Protein AF-A0A6S7GYM8-F1 (afdb_monomer)

Secondary structure (DSSP, 8-state):
--HHHHTTS-TTT--TT-GGGPPPGGG----HHHHHHHHHHHHHH-TT-HHHHHHHHHHHHHHHHHHHHHHHHSTT---GGGGGGGSHHHHHTTSSS-THHHHHH-GGGGGTS-HHHHHHHHHHGGG-TT--TTS-HHHHHHHHHHHH-TT-------

Solvent-accessible surface area (backbone atoms only — not comparable to full-atom values): 9466 Å² total; per-residue (Å²): 75,53,68,72,53,61,76,72,46,60,78,88,76,57,65,80,81,49,67,93,45,48,53,55,61,94,69,55,86,69,54,71,73,50,47,57,55,49,48,55,50,30,74,74,63,40,81,82,33,66,70,56,55,49,50,34,49,51,55,49,52,52,52,48,51,50,49,52,59,48,46,71,74,45,66,86,59,82,39,88,62,68,60,50,37,73,35,27,48,27,36,36,67,38,42,63,81,52,53,66,66,55,41,72,77,41,62,71,50,66,81,78,44,63,67,67,61,55,40,53,53,49,62,45,39,62,72,36,89,89,53,54,42,85,44,53,61,68,58,38,52,52,50,58,52,45,72,70,37,80,86,69,64,84,83,72,85,127

Mean predicted aligned error: 12.79 Å

Organism: Paramuricea clavata (NCBI:txid317549)

Structure (mmCIF, N/CA/C/O backbone):
data_AF-A0A6S7GYM8-F1
#
_entry.id   AF-A0A6S7GYM8-F1
#
loop_
_atom_site.group_PDB
_atom_site.id
_atom_site.type_symbol
_atom_site.label_atom_id
_atom_site.label_alt_id
_atom_site.label_comp_id
_atom_site.label_asym_id
_atom_site.label_entity_id
_atom_site.label_seq_id
_atom_site.pdbx_PDB_ins_code
_atom_site.Cartn_x
_atom_site.Cartn_y
_atom_site.Cartn_z
_atom_site.occupancy
_atom_site.B_iso_or_equiv
_atom_site.auth_seq_id
_atom_site.auth_comp_id
_atom_site.auth_asym_id
_atom_site.auth_atom_id
_atom_site.pdbx_PDB_model_num
ATOM 1 N N . MET A 1 1 ? -0.622 -2.680 -18.232 1.00 72.12 1 MET A N 1
ATOM 2 C CA . MET A 1 1 ? -2.036 -2.324 -18.351 1.00 72.12 1 MET A CA 1
ATOM 3 C C . MET A 1 1 ? -2.290 -0.962 -18.909 1.00 72.12 1 MET A C 1
ATOM 5 O O . MET A 1 1 ? -1.687 0.020 -18.495 1.00 72.12 1 MET A O 1
ATOM 9 N N . LYS A 1 2 ? -3.229 -0.925 -19.861 1.00 72.50 2 LYS A N 1
ATOM 10 C CA . LYS A 1 2 ? -3.902 0.311 -20.248 1.00 72.50 2 LYS A CA 1
ATOM 11 C C . LYS A 1 2 ? -4.523 0.921 -18.992 1.00 72.50 2 LYS A C 1
ATOM 13 O O . LYS A 1 2 ? -5.225 0.234 -18.254 1.00 72.50 2 LYS A O 1
ATOM 18 N N . VAL A 1 3 ? -4.290 2.210 -18.774 1.00 73.12 3 VAL A N 1
ATOM 19 C CA . VAL A 1 3 ? -4.806 2.936 -17.601 1.00 73.12 3 VAL A CA 1
ATOM 20 C C . VAL A 1 3 ? -6.334 2.847 -17.512 1.00 73.12 3 VAL A C 1
ATOM 22 O O . VAL A 1 3 ? -6.883 2.770 -16.420 1.00 73.12 3 VAL A O 1
ATOM 25 N N . SER A 1 4 ? -7.023 2.798 -18.655 1.00 79.25 4 SER A N 1
ATOM 26 C CA . SER A 1 4 ? -8.478 2.627 -18.717 1.00 79.25 4 SER A CA 1
ATOM 27 C C . SER A 1 4 ? -8.962 1.314 -18.098 1.00 79.25 4 SER A C 1
ATOM 29 O O . SER A 1 4 ? -9.997 1.319 -17.450 1.00 79.25 4 SER A O 1
ATOM 31 N N . PHE A 1 5 ? -8.210 0.220 -18.262 1.00 80.06 5 PHE A N 1
ATOM 32 C CA . PHE A 1 5 ? -8.540 -1.081 -17.677 1.00 80.06 5 PHE A CA 1
ATOM 33 C C . PHE A 1 5 ? -8.341 -1.064 -16.158 1.00 80.06 5 PHE A C 1
ATOM 35 O O . PHE A 1 5 ? -9.259 -1.404 -15.424 1.00 80.06 5 PHE A O 1
ATOM 42 N N . ILE A 1 6 ? -7.198 -0.551 -15.681 1.00 77.94 6 ILE A N 1
ATOM 43 C CA . ILE A 1 6 ? -6.907 -0.440 -14.236 1.00 77.94 6 ILE A CA 1
ATOM 44 C C . ILE A 1 6 ? -7.967 0.403 -13.518 1.00 77.94 6 ILE A C 1
ATOM 46 O O . ILE A 1 6 ? -8.338 0.104 -12.395 1.00 77.94 6 ILE A O 1
ATOM 50 N N . ARG A 1 7 ? -8.463 1.469 -14.157 1.00 78.94 7 ARG A N 1
ATOM 51 C CA . ARG A 1 7 ? -9.479 2.355 -13.565 1.00 78.94 7 ARG A CA 1
ATOM 52 C C . ARG A 1 7 ? -10.871 1.730 -13.459 1.00 78.94 7 ARG A C 1
ATOM 54 O O . ARG A 1 7 ? -11.716 2.299 -12.779 1.00 78.94 7 ARG A O 1
ATOM 61 N N . GLN A 1 8 ? -11.130 0.648 -14.188 1.00 82.62 8 GLN A N 1
ATOM 62 C CA . GLN A 1 8 ? -12.442 -0.002 -14.261 1.00 82.62 8 GLN A CA 1
ATOM 63 C C . GLN A 1 8 ? -12.456 -1.366 -13.568 1.00 82.62 8 GLN A C 1
ATOM 65 O O . GLN A 1 8 ? -13.517 -1.809 -13.138 1.00 82.62 8 GLN A O 1
ATOM 70 N N . ALA A 1 9 ? -11.302 -2.024 -13.472 1.00 80.75 9 ALA A N 1
ATOM 71 C CA . ALA A 1 9 ? -11.137 -3.290 -12.780 1.00 80.75 9 ALA A CA 1
ATOM 72 C C . ALA A 1 9 ? -10.829 -3.068 -11.295 1.00 80.75 9 ALA A C 1
ATOM 74 O O . ALA A 1 9 ? -10.161 -2.102 -10.924 1.00 80.75 9 ALA A O 1
ATOM 75 N N . ASP A 1 10 ? -11.278 -3.998 -10.457 1.00 76.88 10 ASP A N 1
ATOM 76 C CA . ASP A 1 10 ? -10.778 -4.112 -9.090 1.00 76.88 10 ASP A CA 1
ATOM 77 C C . ASP A 1 10 ? -9.279 -4.469 -9.144 1.00 76.88 10 ASP A C 1
ATOM 79 O O . ASP A 1 10 ? -8.949 -5.523 -9.698 1.00 76.88 10 ASP A O 1
ATOM 83 N N . PRO A 1 11 ? -8.369 -3.634 -8.601 1.00 74.31 11 PRO A N 1
ATOM 84 C CA . PRO A 1 11 ? -6.929 -3.878 -8.645 1.00 74.31 11 PRO A CA 1
ATOM 85 C C . PRO A 1 11 ? -6.497 -5.235 -8.081 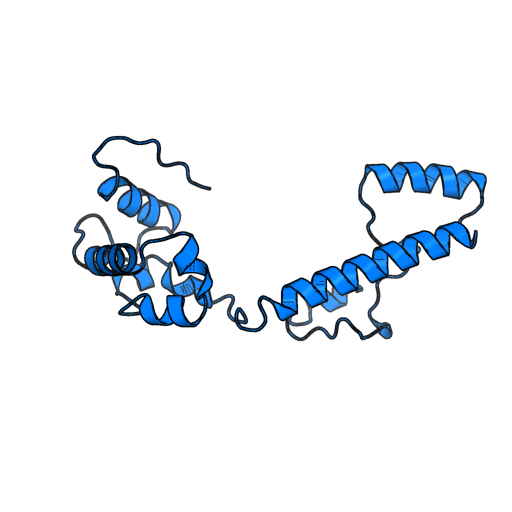1.00 74.31 11 PRO A C 1
ATOM 87 O O . PRO A 1 11 ? -5.469 -5.756 -8.510 1.00 74.31 11 PRO A O 1
ATOM 90 N N . TRP A 1 12 ? -7.272 -5.806 -7.156 1.00 71.00 12 TRP A N 1
ATOM 91 C CA . TRP A 1 12 ? -6.990 -7.101 -6.529 1.00 71.00 12 TRP A CA 1
ATOM 92 C C . TRP A 1 12 ? -7.380 -8.291 -7.407 1.00 71.00 12 TRP A C 1
ATOM 94 O O . TRP A 1 12 ? -6.809 -9.371 -7.282 1.00 71.00 12 TRP A O 1
ATOM 104 N N . LEU A 1 13 ? -8.321 -8.090 -8.332 1.00 77.12 13 LEU A N 1
ATOM 105 C CA . LEU A 1 13 ? -8.813 -9.122 -9.252 1.00 77.12 13 LEU A CA 1
ATOM 106 C C . LEU A 1 13 ? -8.112 -9.088 -10.613 1.00 77.12 13 LEU A C 1
ATOM 108 O O . LEU A 1 13 ? -8.427 -9.881 -11.501 1.00 77.12 13 LEU A O 1
ATOM 112 N N . ILE A 1 14 ? -7.176 -8.159 -10.800 1.00 81.19 14 ILE A N 1
ATOM 113 C CA . ILE A 1 14 ? -6.391 -8.057 -12.021 1.00 81.19 14 ILE A CA 1
ATOM 114 C C . ILE A 1 14 ? -5.440 -9.257 -12.117 1.00 81.19 14 ILE A C 1
ATOM 116 O O . ILE A 1 14 ? -4.517 -9.399 -11.312 1.00 81.19 14 ILE A O 1
ATOM 120 N N . ASP A 1 15 ? -5.600 -10.074 -13.162 1.00 82.25 15 ASP A N 1
ATOM 121 C CA . ASP A 1 15 ? -4.605 -11.092 -13.496 1.00 82.25 15 ASP A CA 1
ATOM 122 C C . ASP A 1 15 ? -3.343 -10.429 -14.063 1.00 82.25 15 ASP A C 1
ATOM 124 O O . ASP A 1 15 ? -3.282 -9.951 -15.196 1.00 82.25 15 ASP A O 1
ATOM 128 N N . ILE A 1 16 ? -2.299 -10.411 -13.243 1.00 82.00 16 ILE A N 1
ATOM 129 C CA . ILE A 1 16 ? -0.975 -9.883 -13.582 1.00 82.00 16 ILE A CA 1
ATOM 130 C C . ILE A 1 16 ? -0.216 -10.731 -14.607 1.00 82.00 16 ILE A C 1
ATOM 132 O O . ILE A 1 16 ? 0.821 -10.277 -15.087 1.00 82.00 16 ILE A O 1
ATOM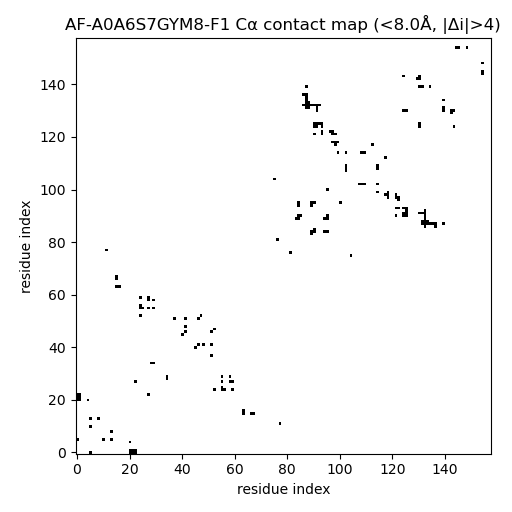 136 N N . ASN A 1 17 ? -0.689 -11.941 -14.926 1.00 82.88 17 ASN A N 1
ATOM 137 C CA . ASN A 1 17 ? -0.123 -12.792 -15.974 1.00 82.88 17 ASN A CA 1
ATOM 138 C C . ASN A 1 17 ? -0.841 -12.627 -17.320 1.00 82.88 17 ASN A C 1
ATOM 140 O O . ASN A 1 17 ? -0.359 -13.160 -18.325 1.00 82.88 17 ASN A O 1
ATOM 144 N N . ASP A 1 18 ? -1.953 -11.887 -17.356 1.00 85.38 18 ASP A N 1
ATOM 145 C CA . ASP A 1 18 ? -2.691 -11.630 -18.584 1.00 85.38 18 ASP A CA 1
ATOM 146 C C . ASP A 1 18 ? -1.937 -10.639 -19.481 1.00 85.38 18 ASP A C 1
ATOM 148 O O . ASP A 1 18 ? -1.916 -9.415 -19.284 1.00 85.38 18 ASP A O 1
ATOM 152 N N . GLN A 1 19 ? -1.311 -11.202 -20.511 1.00 84.19 19 GLN A N 1
ATOM 153 C CA . GLN A 1 19 ? -0.494 -10.468 -21.464 1.00 84.19 19 GLN A CA 1
ATOM 154 C C . GLN A 1 19 ? -1.319 -9.567 -22.387 1.00 84.19 19 GLN A C 1
ATOM 156 O O . GLN A 1 19 ? -0.777 -8.568 -22.870 1.00 84.19 19 GLN A O 1
ATOM 161 N N . GLU A 1 20 ? -2.609 -9.855 -22.608 1.00 84.38 20 GLU A N 1
ATOM 162 C CA . GLU A 1 20 ? -3.488 -9.021 -23.446 1.00 84.38 20 GLU A CA 1
ATOM 163 C C . GLU A 1 20 ? -3.647 -7.618 -22.864 1.00 84.38 20 GLU A C 1
ATOM 165 O O . GLU A 1 20 ? -3.886 -6.625 -23.564 1.00 84.38 20 GLU A O 1
ATOM 170 N N . HIS A 1 21 ? -3.463 -7.525 -21.554 1.00 82.44 21 HIS A N 1
ATOM 171 C CA . HIS A 1 21 ? -3.543 -6.295 -20.812 1.00 82.44 21 HIS A CA 1
ATOM 172 C C . HIS A 1 21 ? -2.172 -5.697 -20.511 1.00 82.44 21 HIS A C 1
ATOM 174 O O . HIS A 1 21 ? -2.104 -4.668 -19.855 1.00 82.44 21 HIS A O 1
ATOM 180 N N . TYR A 1 22 ? -1.044 -6.215 -20.995 1.00 85.62 22 TYR A N 1
ATOM 181 C CA . TYR A 1 22 ? 0.250 -5.599 -20.682 1.00 85.62 22 TYR A CA 1
ATOM 182 C C . TYR A 1 22 ? 0.398 -4.177 -21.235 1.00 85.62 22 TYR A C 1
ATOM 184 O O . TYR A 1 22 ? -0.213 -3.775 -22.224 1.00 85.62 22 TYR A O 1
ATOM 192 N N . VAL A 1 23 ? 1.195 -3.361 -20.531 1.00 84.00 23 VAL A N 1
ATOM 193 C CA . VAL A 1 23 ? 1.592 -2.061 -21.087 1.00 84.00 23 VAL A CA 1
ATOM 194 C C . VAL A 1 23 ? 2.451 -2.362 -22.326 1.00 84.00 23 VAL A C 1
ATOM 196 O O . VAL A 1 23 ? 3.327 -3.233 -22.235 1.00 84.00 23 VAL A O 1
ATOM 199 N N . PRO A 1 24 ? 2.236 -1.681 -23.465 1.00 87.25 24 PRO A N 1
ATOM 200 C CA . PRO A 1 24 ? 3.163 -1.756 -24.589 1.00 87.25 24 PRO A CA 1
ATOM 201 C C . PRO A 1 24 ? 4.594 -1.416 -24.145 1.00 87.25 24 PRO A C 1
ATOM 203 O O . PRO A 1 24 ? 4.778 -0.543 -23.300 1.00 87.25 24 PRO A O 1
ATOM 206 N N . LEU A 1 25 ? 5.613 -2.075 -24.707 1.00 87.50 25 LEU A N 1
ATOM 207 C CA . LEU A 1 25 ? 7.004 -1.927 -24.243 1.00 87.50 25 LEU A CA 1
ATOM 208 C C . LEU A 1 25 ? 7.494 -0.471 -24.255 1.00 87.50 25 LEU A C 1
ATOM 210 O O . LEU A 1 25 ? 8.165 -0.039 -23.325 1.00 87.50 25 LEU A O 1
ATOM 214 N N . ASN A 1 26 ? 7.085 0.313 -25.252 1.00 81.75 26 ASN A N 1
ATOM 215 C CA . ASN A 1 26 ? 7.426 1.732 -25.372 1.00 81.75 26 ASN A CA 1
ATOM 216 C C . ASN A 1 26 ? 6.778 2.644 -24.312 1.00 81.75 26 ASN A C 1
ATOM 218 O O . ASN A 1 26 ? 7.160 3.805 -24.209 1.00 81.75 26 ASN A O 1
ATOM 222 N N . HIS A 1 27 ? 5.823 2.132 -23.536 1.00 85.69 27 HIS A N 1
ATOM 223 C CA . HIS A 1 27 ? 5.131 2.848 -22.463 1.00 85.69 27 HIS A CA 1
ATOM 224 C C . HIS A 1 27 ? 5.489 2.315 -21.066 1.00 85.69 27 HIS A C 1
ATOM 226 O O . HIS A 1 27 ? 4.903 2.748 -20.073 1.00 85.69 27 HIS A O 1
ATOM 232 N N . VAL A 1 28 ? 6.426 1.367 -20.962 1.00 88.62 28 VAL A N 1
ATOM 233 C CA . VAL A 1 28 ? 6.920 0.885 -19.668 1.00 88.62 28 VAL A CA 1
ATOM 234 C C . VAL A 1 28 ? 7.667 2.024 -18.977 1.00 88.62 28 VAL A C 1
ATOM 236 O O . VAL A 1 28 ? 8.631 2.570 -19.511 1.00 88.62 28 VAL A O 1
ATOM 239 N N . TYR A 1 29 ? 7.214 2.387 -17.779 1.00 87.31 29 TYR A N 1
ATOM 240 C CA . TYR A 1 29 ? 7.861 3.416 -16.975 1.00 87.31 29 TYR A CA 1
ATOM 241 C C . TYR A 1 29 ? 9.177 2.887 -16.404 1.00 87.31 29 TYR A C 1
ATOM 243 O O . TYR A 1 29 ? 9.186 1.851 -15.744 1.00 87.3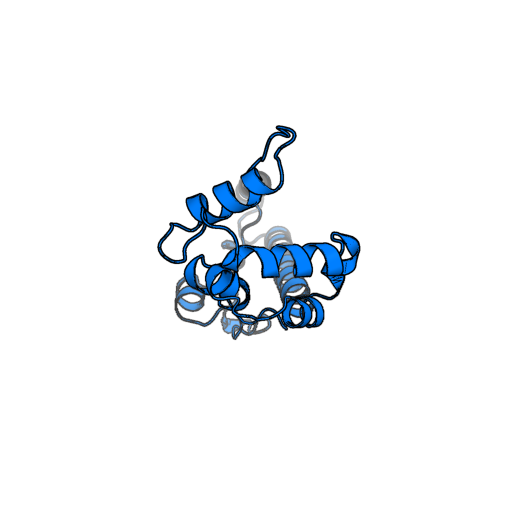1 29 TYR A O 1
ATOM 251 N N . VAL A 1 30 ? 10.279 3.601 -16.636 1.00 89.44 30 VAL A N 1
ATOM 252 C CA . VAL A 1 30 ? 11.628 3.197 -16.191 1.00 89.44 30 VAL A CA 1
ATOM 253 C C . VAL A 1 30 ? 12.268 4.196 -15.224 1.00 89.44 30 VAL A C 1
ATOM 255 O O . VAL A 1 30 ? 13.395 3.997 -14.782 1.00 89.44 30 VAL A O 1
ATOM 258 N N . GLY A 1 31 ? 11.538 5.251 -14.851 1.00 88.94 31 GLY A N 1
ATOM 259 C CA . GLY A 1 31 ? 12.048 6.345 -14.025 1.00 88.94 31 GLY A CA 1
ATOM 260 C C . GLY A 1 31 ? 12.677 7.476 -14.850 1.00 88.94 31 GLY A C 1
ATOM 261 O O . GLY A 1 31 ? 13.056 7.260 -16.003 1.00 88.94 31 GLY A O 1
ATOM 262 N N . PRO A 1 32 ? 12.792 8.691 -14.287 1.00 86.62 32 PRO A N 1
ATOM 263 C CA . PRO A 1 32 ? 13.223 9.883 -15.023 1.00 86.62 32 PRO A CA 1
ATOM 264 C C . PRO A 1 32 ? 14.644 9.751 -15.595 1.00 86.62 32 PRO A C 1
ATOM 266 O O . PRO A 1 32 ? 14.826 9.877 -16.799 1.00 86.62 32 PRO A O 1
ATOM 269 N N . CYS A 1 33 ? 15.634 9.364 -14.783 1.00 87.19 33 CYS A N 1
ATOM 270 C CA . CYS A 1 33 ? 17.031 9.269 -15.236 1.00 87.19 33 CYS A CA 1
ATOM 271 C C . CYS A 1 33 ? 17.246 8.213 -16.336 1.00 87.19 33 CYS A C 1
ATOM 273 O O . CYS A 1 33 ? 18.024 8.410 -17.271 1.00 87.19 33 CYS A O 1
ATOM 275 N N . ALA A 1 34 ? 16.553 7.075 -16.229 1.00 89.88 34 ALA A N 1
ATOM 276 C CA . ALA A 1 34 ? 16.608 6.036 -17.251 1.00 89.88 34 ALA A CA 1
ATOM 277 C C . ALA A 1 34 ? 15.834 6.448 -18.510 1.00 89.88 34 ALA A C 1
ATOM 279 O O . ALA A 1 34 ? 16.219 6.050 -19.602 1.00 89.88 34 ALA A O 1
ATOM 280 N N . THR A 1 35 ? 14.783 7.263 -18.381 1.00 90.94 35 THR A N 1
ATOM 281 C CA . THR A 1 35 ? 14.033 7.786 -19.532 1.00 90.94 35 THR A CA 1
ATOM 282 C C . THR A 1 35 ? 14.927 8.658 -20.404 1.00 90.94 35 THR A C 1
ATOM 284 O O . THR A 1 35 ? 14.997 8.412 -21.605 1.00 90.94 35 THR A O 1
ATOM 287 N N . ASP A 1 36 ? 15.673 9.588 -19.803 1.00 90.75 36 ASP A N 1
ATOM 288 C CA . ASP A 1 36 ? 16.583 10.476 -20.538 1.00 90.75 36 ASP A CA 1
ATOM 289 C C . ASP A 1 36 ? 17.707 9.685 -21.220 1.00 90.75 36 ASP A C 1
ATOM 291 O O . ASP A 1 36 ? 17.960 9.842 -22.412 1.00 90.75 36 ASP A O 1
ATOM 295 N N . THR A 1 37 ? 18.323 8.752 -20.487 1.00 92.12 37 THR A N 1
ATOM 296 C CA . THR A 1 37 ? 19.372 7.869 -21.027 1.00 92.12 37 THR A CA 1
ATOM 297 C C . THR A 1 37 ? 18.851 7.040 -22.201 1.00 92.12 37 THR A C 1
ATOM 299 O O . THR A 1 37 ? 19.507 6.921 -23.235 1.00 92.12 37 THR A O 1
ATOM 302 N N . MET A 1 38 ? 17.649 6.475 -22.066 1.00 92.38 38 MET A N 1
ATOM 303 C CA . MET A 1 38 ? 17.039 5.676 -23.123 1.00 92.38 38 MET A CA 1
ATOM 304 C C . MET A 1 38 ? 16.587 6.516 -24.310 1.00 92.38 38 MET A C 1
ATOM 306 O O . MET A 1 38 ? 16.534 5.974 -25.410 1.00 92.38 38 MET A O 1
ATOM 310 N N . GLN A 1 39 ? 16.261 7.796 -24.124 1.00 90.94 39 GLN A N 1
ATOM 311 C CA . GLN A 1 39 ? 15.959 8.687 -25.239 1.00 90.94 39 GLN A CA 1
ATOM 312 C C . GLN A 1 39 ? 17.204 8.897 -26.102 1.00 90.94 39 GLN A C 1
ATOM 314 O O . GLN A 1 39 ? 17.146 8.625 -27.295 1.00 90.94 39 GLN A O 1
ATOM 319 N N . THR A 1 40 ? 18.348 9.217 -25.491 1.00 92.50 40 THR A N 1
ATOM 320 C CA . THR A 1 40 ? 19.629 9.333 -26.209 1.00 92.50 40 THR A CA 1
ATOM 321 C C . THR A 1 40 ? 19.978 8.047 -26.962 1.00 92.50 40 THR A C 1
ATOM 323 O O . THR A 1 40 ? 20.296 8.076 -28.145 1.00 92.50 40 THR A O 1
ATOM 326 N N . ILE A 1 41 ? 19.838 6.886 -26.312 1.00 91.19 41 ILE A N 1
ATOM 327 C CA . ILE A 1 41 ? 20.127 5.586 -26.941 1.00 91.19 41 ILE A CA 1
ATOM 328 C C . ILE A 1 41 ? 19.165 5.286 -28.104 1.00 91.19 41 ILE A C 1
ATOM 330 O O . ILE A 1 41 ? 19.573 4.687 -29.099 1.00 91.19 41 ILE A O 1
ATOM 334 N N . LYS A 1 42 ? 17.887 5.674 -27.997 1.00 91.94 42 LYS A N 1
ATOM 335 C CA . LYS A 1 42 ? 16.903 5.527 -29.084 1.00 91.94 42 LYS A CA 1
ATOM 336 C C . LYS A 1 42 ? 17.230 6.424 -30.269 1.00 91.94 42 LYS A C 1
ATOM 338 O O . LYS A 1 42 ? 17.044 5.980 -31.399 1.00 91.94 42 LYS A O 1
ATOM 343 N N . ASP A 1 43 ? 17.691 7.641 -30.008 1.00 93.25 43 ASP A N 1
ATOM 344 C CA . ASP A 1 43 ? 18.070 8.592 -31.051 1.00 93.25 43 ASP A CA 1
ATOM 345 C C . ASP A 1 43 ? 19.310 8.091 -31.820 1.00 93.25 43 ASP A C 1
ATOM 347 O O . ASP A 1 43 ? 19.358 8.217 -33.043 1.00 93.25 43 ASP A O 1
ATOM 351 N N . ASP A 1 44 ? 20.247 7.425 -31.132 1.00 93.50 44 ASP A N 1
ATOM 352 C CA . ASP A 1 44 ? 21.469 6.871 -31.732 1.00 93.50 44 ASP A CA 1
ATOM 353 C C . ASP A 1 44 ? 21.258 5.528 -32.461 1.00 93.50 44 ASP A C 1
ATOM 355 O O . ASP A 1 44 ? 21.810 5.304 -33.540 1.00 93.50 44 ASP A O 1
ATOM 359 N N . LEU A 1 45 ? 20.496 4.598 -31.870 1.00 92.06 45 LEU A N 1
ATOM 360 C CA . LEU A 1 45 ? 20.369 3.213 -32.358 1.00 92.06 45 LEU A CA 1
ATOM 361 C C . LEU A 1 45 ? 19.057 2.927 -33.103 1.00 92.06 45 LEU A C 1
ATOM 363 O O . LEU A 1 45 ? 18.932 1.885 -33.751 1.00 92.06 45 LEU A O 1
ATOM 367 N N . GLY A 1 46 ? 18.075 3.823 -33.002 1.00 88.44 46 GLY A N 1
ATOM 368 C CA . GLY A 1 46 ? 16.716 3.627 -33.495 1.00 88.44 46 GLY A CA 1
ATOM 369 C C . GLY A 1 46 ? 15.815 2.880 -32.504 1.00 88.44 46 GLY A C 1
ATOM 370 O O . GLY A 1 46 ? 16.232 1.964 -31.797 1.00 88.44 46 GLY A O 1
ATOM 371 N N . VAL A 1 47 ? 14.530 3.249 -32.477 1.00 85.25 47 VAL A N 1
ATOM 372 C CA . VAL A 1 47 ? 13.524 2.742 -31.517 1.00 85.25 47 VAL A CA 1
ATOM 373 C C . VAL A 1 47 ? 13.283 1.228 -31.575 1.00 85.25 47 VAL A C 1
ATOM 375 O O . VAL A 1 47 ? 12.891 0.627 -30.572 1.00 85.25 47 VAL A O 1
ATOM 378 N N . ASP A 1 48 ? 13.558 0.606 -32.721 1.00 86.50 48 ASP A N 1
ATOM 379 C CA . ASP A 1 48 ? 13.353 -0.826 -32.957 1.00 86.50 48 ASP A CA 1
ATOM 380 C C . ASP A 1 48 ? 14.602 -1.670 -32.662 1.00 86.50 48 ASP A C 1
ATOM 382 O O . ASP A 1 48 ? 14.601 -2.883 -32.878 1.00 86.50 48 ASP A O 1
ATOM 386 N N . HIS A 1 49 ? 15.674 -1.056 -32.145 1.00 92.00 49 HIS A N 1
ATOM 387 C CA . HIS A 1 49 ? 16.899 -1.777 -31.826 1.00 92.00 49 HIS A CA 1
ATOM 388 C C . HIS A 1 49 ? 16.620 -2.913 -30.812 1.00 92.00 49 HIS A C 1
ATOM 390 O O . HIS A 1 49 ? 16.054 -2.657 -29.741 1.00 92.00 49 HIS A O 1
ATOM 396 N N . PRO A 1 50 ? 17.053 -4.166 -31.072 1.00 91.75 50 PRO A N 1
ATOM 397 C CA . PRO A 1 50 ? 16.737 -5.315 -30.215 1.00 91.75 50 PRO A CA 1
ATOM 398 C C . PRO A 1 50 ? 17.142 -5.132 -28.747 1.00 91.75 50 PRO A C 1
ATOM 400 O O . PRO A 1 50 ? 16.430 -5.568 -27.846 1.00 91.75 50 PRO A O 1
ATOM 403 N N . GLY A 1 51 ? 18.256 -4.437 -28.490 1.00 90.75 51 GLY A N 1
ATOM 404 C CA . GLY A 1 51 ? 18.708 -4.131 -27.128 1.00 90.75 51 GLY A CA 1
ATOM 405 C C . GLY A 1 51 ? 17.758 -3.206 -26.357 1.00 90.75 51 GLY A C 1
ATOM 406 O O . GLY A 1 51 ? 17.592 -3.363 -25.150 1.00 90.75 51 GLY A O 1
ATOM 407 N N . ILE A 1 52 ? 17.078 -2.292 -27.053 1.00 90.94 52 ILE A N 1
ATOM 408 C CA . ILE A 1 52 ? 16.085 -1.391 -26.454 1.00 90.94 52 ILE A CA 1
ATOM 409 C C . ILE A 1 52 ? 14.831 -2.188 -26.087 1.00 90.94 52 ILE A C 1
ATOM 411 O O . ILE A 1 52 ? 14.324 -2.073 -24.971 1.00 90.94 52 ILE A O 1
ATOM 415 N N . GLN A 1 53 ? 14.371 -3.056 -26.992 1.00 91.44 53 GLN A N 1
ATOM 416 C CA . GLN A 1 53 ? 13.236 -3.950 -26.738 1.00 91.44 53 GLN A CA 1
ATOM 417 C C . GLN A 1 53 ? 13.516 -4.903 -25.566 1.00 91.44 53 GLN A C 1
ATOM 419 O O . GLN A 1 53 ? 12.651 -5.112 -24.709 1.00 91.44 53 GLN A O 1
ATOM 424 N N . LEU A 1 54 ? 14.739 -5.436 -25.486 1.00 93.12 54 LEU A N 1
ATOM 425 C CA . LEU A 1 54 ? 15.180 -6.297 -24.391 1.00 93.12 54 LEU A CA 1
ATOM 426 C C . LEU A 1 54 ? 15.180 -5.557 -23.046 1.00 93.12 54 LEU A C 1
ATOM 428 O O . LEU A 1 54 ? 14.646 -6.075 -22.066 1.00 93.12 54 LEU A O 1
ATOM 432 N N . PHE A 1 55 ? 15.704 -4.329 -23.008 1.00 93.44 55 PHE A N 1
ATOM 433 C CA . PHE A 1 55 ? 15.692 -3.487 -21.810 1.00 93.44 55 PHE A CA 1
ATOM 434 C C . PHE A 1 55 ? 14.270 -3.272 -21.271 1.00 93.44 55 PHE A C 1
ATOM 436 O O . PHE A 1 55 ? 13.986 -3.611 -20.121 1.00 93.44 55 PHE A O 1
ATOM 443 N N . PHE A 1 56 ? 13.342 -2.794 -22.109 1.00 93.44 56 PHE A N 1
ATOM 444 C CA . PHE A 1 56 ? 11.958 -2.561 -21.678 1.00 93.44 56 PHE A CA 1
ATOM 445 C C . PHE A 1 56 ? 11.237 -3.857 -21.288 1.00 93.44 56 PHE A C 1
ATOM 447 O O . PHE A 1 56 ? 10.407 -3.850 -20.376 1.00 93.44 56 PHE A O 1
ATOM 454 N N . THR A 1 57 ? 11.579 -4.981 -21.925 1.00 92.44 57 THR A N 1
ATOM 455 C CA . THR A 1 57 ? 11.060 -6.301 -21.541 1.00 92.44 57 THR A CA 1
ATOM 456 C C . THR A 1 57 ? 11.509 -6.681 -20.132 1.00 92.44 57 THR A C 1
ATOM 458 O O . THR A 1 57 ? 10.683 -7.113 -19.328 1.00 92.44 57 THR A O 1
ATOM 461 N N . HIS A 1 58 ? 12.784 -6.472 -19.793 1.00 93.88 58 HIS A N 1
ATOM 462 C CA . HIS A 1 58 ? 13.286 -6.724 -18.443 1.00 93.88 58 HIS A CA 1
ATOM 463 C C . HIS A 1 58 ? 12.632 -5.817 -17.400 1.00 93.88 58 HIS A C 1
ATOM 465 O O . HIS A 1 58 ? 12.197 -6.318 -16.364 1.00 93.88 58 HIS A O 1
ATOM 471 N N . CYS A 1 59 ? 12.485 -4.520 -17.681 1.00 92.81 59 CYS A N 1
ATOM 472 C CA . CYS A 1 59 ? 11.797 -3.596 -16.777 1.00 92.81 59 CYS A CA 1
ATOM 473 C C . CYS A 1 59 ? 10.343 -4.014 -16.526 1.00 92.81 59 CYS A C 1
ATOM 475 O O . CYS A 1 59 ? 9.898 -4.037 -15.379 1.00 92.81 59 CYS A O 1
ATOM 477 N N . ARG A 1 60 ? 9.614 -4.404 -17.579 1.00 91.06 60 ARG A N 1
ATOM 478 C CA . ARG A 1 60 ? 8.239 -4.900 -17.449 1.00 91.06 60 ARG A CA 1
ATOM 479 C C . ARG A 1 60 ? 8.176 -6.165 -16.595 1.00 91.06 60 ARG A C 1
ATOM 481 O O . ARG A 1 60 ? 7.346 -6.245 -15.696 1.00 91.06 60 ARG A O 1
ATOM 488 N N . ASN A 1 61 ? 9.049 -7.137 -16.855 1.00 91.00 61 ASN A N 1
ATOM 489 C CA . ASN A 1 61 ? 9.073 -8.395 -16.106 1.00 91.00 61 ASN A CA 1
ATOM 490 C C . ASN A 1 61 ? 9.416 -8.164 -14.630 1.00 91.00 61 ASN A C 1
ATOM 492 O O . ASN A 1 61 ? 8.791 -8.760 -13.759 1.00 91.00 61 ASN A O 1
ATOM 496 N N . PHE A 1 62 ? 10.351 -7.254 -14.346 1.00 91.50 62 PHE A N 1
ATOM 497 C CA . PHE A 1 62 ? 10.668 -6.844 -12.982 1.00 91.50 62 PHE A CA 1
ATOM 498 C C . PHE A 1 62 ? 9.448 -6.248 -12.268 1.00 91.50 62 PHE A C 1
ATOM 500 O O . PHE A 1 62 ? 9.154 -6.631 -11.141 1.00 91.50 62 PHE A O 1
ATOM 507 N N . GLN A 1 63 ? 8.705 -5.352 -12.925 1.00 89.06 63 GLN A N 1
ATOM 508 C CA . GLN A 1 63 ? 7.488 -4.758 -12.359 1.00 89.06 63 GLN A CA 1
ATOM 509 C C . GLN A 1 63 ? 6.400 -5.805 -12.091 1.00 89.06 63 GLN A C 1
ATOM 511 O O . GLN A 1 63 ? 5.783 -5.775 -11.030 1.00 89.06 63 GLN A O 1
ATOM 516 N N . ILE A 1 64 ? 6.190 -6.745 -13.018 1.00 88.00 64 ILE A N 1
ATOM 517 C CA . ILE A 1 64 ? 5.234 -7.849 -12.842 1.00 88.00 64 ILE A CA 1
ATOM 518 C C . ILE A 1 64 ? 5.610 -8.694 -11.620 1.00 88.00 64 ILE A C 1
ATOM 520 O O . ILE A 1 64 ? 4.762 -8.951 -10.768 1.00 88.00 64 ILE A O 1
ATOM 524 N N . GLU A 1 65 ? 6.877 -9.093 -11.501 1.00 90.19 65 GLU A N 1
ATOM 525 C CA . GLU A 1 65 ? 7.343 -9.869 -10.348 1.00 90.19 65 GLU A CA 1
ATOM 526 C C . GLU A 1 65 ? 7.263 -9.076 -9.041 1.00 90.19 65 GLU A C 1
ATOM 528 O O . GLU A 1 65 ? 6.856 -9.624 -8.021 1.00 90.19 65 GLU A O 1
ATOM 533 N N . ALA A 1 66 ? 7.555 -7.775 -9.054 1.00 86.88 66 ALA A N 1
ATOM 534 C CA . ALA A 1 66 ? 7.375 -6.928 -7.879 1.00 86.88 66 ALA A CA 1
ATOM 535 C C . ALA A 1 66 ? 5.912 -6.925 -7.405 1.00 86.88 66 ALA A C 1
ATOM 537 O O . ALA A 1 66 ? 5.656 -7.116 -6.217 1.00 86.88 66 ALA A O 1
ATOM 538 N N . VAL A 1 67 ? 4.949 -6.782 -8.323 1.00 83.50 67 VAL A N 1
ATOM 539 C CA . VAL A 1 67 ? 3.518 -6.836 -7.985 1.00 83.50 67 VAL A CA 1
ATOM 540 C C . VAL A 1 67 ? 3.121 -8.218 -7.466 1.00 83.50 67 VAL A C 1
ATOM 542 O O . VAL A 1 67 ? 2.463 -8.289 -6.434 1.00 83.50 67 VAL A O 1
ATOM 545 N N . LYS A 1 68 ? 3.572 -9.316 -8.093 1.00 84.69 68 LYS A N 1
ATOM 546 C CA . LYS A 1 68 ? 3.348 -10.686 -7.583 1.00 84.69 68 LYS A CA 1
ATOM 547 C C . LYS A 1 68 ? 3.818 -10.840 -6.144 1.00 84.69 68 LYS A C 1
ATOM 549 O O . LYS A 1 68 ? 3.104 -11.386 -5.314 1.00 84.69 68 LYS A O 1
ATOM 554 N N . GLN A 1 69 ? 5.015 -10.342 -5.861 1.00 84.00 69 GLN A N 1
ATOM 555 C CA . GLN A 1 69 ? 5.649 -10.411 -4.550 1.00 84.00 69 GLN A CA 1
ATOM 556 C C . GLN A 1 69 ? 4.954 -9.526 -3.504 1.00 84.00 69 GLN A C 1
ATOM 558 O O . GLN A 1 69 ? 4.996 -9.836 -2.314 1.00 84.00 69 GLN A O 1
ATOM 563 N N . ILE A 1 70 ? 4.337 -8.418 -3.921 1.00 81.94 70 ILE A N 1
ATOM 564 C CA . ILE A 1 70 ? 3.472 -7.601 -3.062 1.00 81.94 70 ILE A CA 1
ATOM 565 C C . ILE A 1 70 ? 2.182 -8.377 -2.788 1.00 81.94 70 ILE A C 1
ATOM 567 O O . ILE A 1 70 ? 1.904 -8.693 -1.636 1.00 81.94 70 ILE A O 1
ATOM 571 N N . LEU A 1 71 ? 1.446 -8.771 -3.829 1.00 77.38 71 LEU A N 1
ATOM 572 C CA . LEU A 1 71 ? 0.181 -9.492 -3.689 1.00 77.38 71 LEU A CA 1
ATOM 573 C C . LEU A 1 71 ? 0.339 -10.782 -2.880 1.00 77.38 71 LEU A C 1
ATOM 575 O O . LEU A 1 71 ? -0.491 -11.054 -2.033 1.00 77.38 71 LEU A O 1
ATOM 579 N N . SER A 1 72 ? 1.427 -11.540 -3.039 1.00 80.75 72 SER A N 1
ATOM 580 C CA . SER A 1 72 ? 1.656 -12.756 -2.248 1.00 80.75 72 SER A CA 1
ATOM 581 C C . SER A 1 72 ? 1.885 -12.496 -0.758 1.00 80.75 72 SER A C 1
ATOM 583 O O . SER A 1 72 ? 1.659 -13.385 0.052 1.00 80.75 72 SER A O 1
ATOM 585 N N . ARG A 1 73 ? 2.413 -11.320 -0.393 1.00 75.62 73 ARG A N 1
ATOM 586 C CA . ARG A 1 73 ? 2.668 -10.939 1.008 1.00 75.62 73 ARG A CA 1
ATOM 587 C C . ARG A 1 73 ? 1.466 -10.260 1.659 1.00 75.62 73 ARG A C 1
ATOM 589 O O . ARG A 1 73 ? 1.380 -10.245 2.880 1.00 75.62 73 ARG A O 1
ATOM 596 N N . PHE A 1 74 ? 0.586 -9.689 0.844 1.00 71.12 74 PHE A N 1
ATOM 597 C CA . PHE A 1 74 ? -0.579 -8.915 1.264 1.00 71.12 74 PHE A CA 1
ATOM 598 C C . PHE A 1 74 ? -1.892 -9.518 0.736 1.00 71.12 74 PHE A C 1
ATOM 600 O O . PHE A 1 74 ? -2.886 -8.807 0.638 1.00 71.12 74 PHE A O 1
ATOM 607 N N . ASN A 1 75 ? -1.909 -10.812 0.400 1.00 65.31 75 ASN A N 1
ATOM 608 C CA . ASN A 1 75 ? -3.072 -11.519 -0.158 1.00 65.31 75 ASN A CA 1
ATOM 609 C C . ASN A 1 75 ? -4.269 -11.558 0.805 1.00 65.31 75 ASN A C 1
ATOM 611 O O . ASN A 1 75 ? -5.390 -11.750 0.364 1.00 65.31 75 ASN A O 1
ATOM 615 N N . ASP A 1 76 ? -4.023 -11.365 2.102 1.00 58.19 76 ASP A N 1
ATOM 616 C CA . ASP A 1 76 ? -5.051 -11.289 3.142 1.00 58.19 76 ASP A CA 1
ATOM 617 C C . ASP A 1 76 ? -5.367 -9.835 3.555 1.00 58.19 76 ASP A C 1
ATOM 619 O O . ASP A 1 76 ? -6.179 -9.595 4.450 1.00 58.19 76 ASP A O 1
ATOM 623 N N . CYS A 1 77 ? -4.759 -8.837 2.899 1.00 55.72 77 CYS A N 1
ATOM 624 C CA . CYS A 1 77 ? -5.066 -7.413 3.086 1.00 55.72 77 CYS A CA 1
ATOM 625 C C . CYS A 1 77 ? -6.169 -6.917 2.134 1.00 55.72 77 CYS A C 1
ATOM 627 O O . CYS A 1 77 ? -6.271 -5.717 1.880 1.00 55.72 77 CYS A O 1
ATOM 629 N N . ASP A 1 78 ? -7.024 -7.828 1.662 1.00 50.59 78 ASP A N 1
ATOM 630 C CA . ASP A 1 78 ? -8.136 -7.641 0.712 1.00 50.59 78 ASP A CA 1
ATOM 631 C C . ASP A 1 78 ? -9.229 -6.649 1.146 1.00 50.59 78 ASP A C 1
ATOM 633 O O . ASP A 1 78 ? -10.280 -6.528 0.517 1.00 50.59 78 ASP A O 1
ATOM 637 N N . LYS A 1 79 ? -9.031 -5.909 2.233 1.00 57.94 79 LYS A N 1
ATOM 638 C CA . LYS A 1 79 ? -9.996 -4.916 2.682 1.00 57.94 79 LYS A CA 1
ATOM 639 C C . LYS A 1 79 ? -9.315 -3.557 2.724 1.00 57.94 79 LYS A C 1
ATOM 641 O O . LYS A 1 79 ? -8.621 -3.273 3.697 1.00 57.94 79 LYS A O 1
ATOM 646 N N . PRO A 1 80 ? -9.580 -2.657 1.757 1.00 53.03 80 PRO A N 1
ATOM 647 C CA . PRO A 1 80 ? -9.474 -1.220 2.021 1.00 53.03 80 PRO A CA 1
ATOM 648 C C . PRO A 1 80 ? -10.201 -0.829 3.328 1.00 53.03 80 PRO A C 1
ATOM 650 O O . PRO A 1 80 ? -9.762 0.075 4.033 1.00 53.03 80 PRO A O 1
ATOM 653 N N . ASP A 1 81 ? -11.223 -1.599 3.725 1.00 62.06 81 ASP A N 1
ATOM 654 C CA . ASP A 1 81 ? -11.917 -1.483 5.011 1.00 62.06 81 ASP A CA 1
ATOM 655 C C . ASP A 1 81 ? -11.179 -2.100 6.208 1.00 62.06 81 ASP A C 1
ATOM 657 O O . ASP A 1 81 ? -11.653 -1.975 7.336 1.00 62.06 81 ASP A O 1
ATOM 661 N N . PHE A 1 82 ? -10.034 -2.768 6.034 1.00 71.00 82 PHE A N 1
ATOM 662 C CA . PHE A 1 82 ? -9.297 -3.335 7.166 1.00 71.00 82 PHE A CA 1
ATOM 663 C C . PHE A 1 82 ? -8.890 -2.237 8.140 1.00 71.00 82 PHE A C 1
ATOM 665 O O . PHE A 1 82 ? -8.945 -2.459 9.335 1.00 71.00 82 PHE A O 1
ATOM 672 N N . LEU A 1 83 ? -8.553 -1.042 7.652 1.00 79.94 83 LEU A N 1
ATOM 673 C CA . LEU A 1 83 ? -8.228 0.105 8.501 1.00 79.94 83 LEU A CA 1
ATOM 674 C C . LEU A 1 83 ? -9.462 0.921 8.900 1.00 79.94 83 LEU A C 1
ATOM 676 O O . LEU A 1 83 ? -9.323 1.923 9.597 1.00 79.94 83 LEU A O 1
ATOM 680 N N . SER A 1 84 ? -10.671 0.515 8.499 1.00 84.62 84 SER A N 1
ATOM 681 C CA . SER A 1 84 ? -11.891 1.260 8.833 1.00 84.62 84 SER A CA 1
ATOM 682 C C . SER A 1 84 ? -12.139 1.311 10.342 1.00 84.62 84 SER A C 1
ATOM 684 O O . SER A 1 84 ? -12.710 2.289 10.826 1.00 84.62 84 SER A O 1
ATOM 686 N N . PHE A 1 85 ? -11.614 0.347 11.112 1.00 87.06 85 PHE A N 1
ATOM 687 C CA . PHE A 1 85 ? -11.652 0.412 12.573 1.00 87.06 85 PHE A CA 1
ATOM 688 C C . PHE A 1 85 ? -10.884 1.608 13.145 1.00 87.06 85 PHE A C 1
ATOM 690 O O . PHE A 1 85 ? -11.229 2.087 14.217 1.00 87.06 85 PHE A O 1
ATOM 697 N N . LEU A 1 86 ? -9.894 2.146 12.425 1.00 89.25 86 LEU A N 1
ATOM 698 C CA . LEU A 1 86 ? -9.156 3.339 12.845 1.00 89.25 86 LEU A CA 1
ATOM 699 C C . LEU A 1 86 ? -9.951 4.638 12.648 1.00 89.25 86 LEU A C 1
ATOM 701 O O . LEU A 1 86 ? -9.471 5.712 13.012 1.00 89.25 86 LEU A O 1
ATOM 705 N N . THR A 1 87 ? -11.148 4.583 12.057 1.00 91.44 87 THR A N 1
ATOM 706 C CA . THR A 1 87 ? -12.022 5.759 11.993 1.00 91.44 87 THR A CA 1
ATOM 707 C C . THR A 1 87 ? -12.456 6.171 13.403 1.00 91.44 87 THR A C 1
ATOM 709 O O . THR A 1 87 ? -12.729 5.293 14.221 1.00 91.44 87 THR A O 1
ATOM 712 N N . PRO A 1 88 ? -12.582 7.477 13.699 1.00 92.00 88 PRO A N 1
ATOM 713 C CA . PRO A 1 88 ? -12.992 7.964 15.019 1.00 92.00 88 PRO A CA 1
ATOM 714 C C . PRO A 1 88 ? -14.263 7.295 15.550 1.00 92.00 88 PRO A C 1
ATOM 716 O O . PRO A 1 88 ? -14.291 6.841 16.689 1.00 92.00 88 PRO A O 1
ATOM 719 N N . VAL A 1 89 ? -15.286 7.148 14.699 1.00 92.38 89 VAL A N 1
ATOM 720 C CA . VAL A 1 89 ? -16.540 6.453 15.033 1.00 92.38 89 VAL A CA 1
ATOM 721 C C . VAL A 1 89 ? -16.279 5.024 15.512 1.00 92.38 89 VAL A C 1
ATOM 723 O O . VAL A 1 89 ? -16.804 4.617 16.546 1.00 92.38 89 VAL A O 1
ATOM 726 N N . SER A 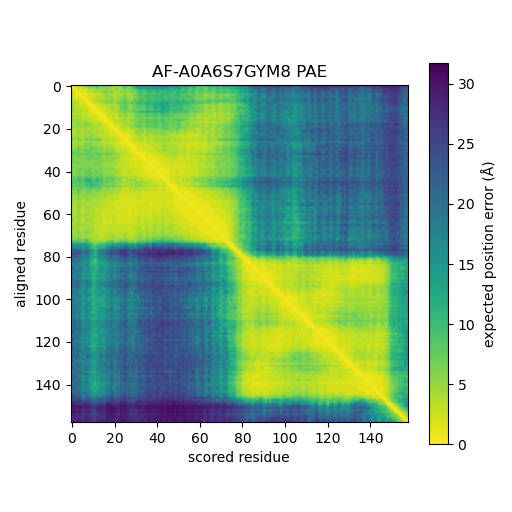1 90 ? -15.465 4.265 14.778 1.00 91.06 90 SER A N 1
ATOM 727 C CA . SER A 1 90 ? -15.209 2.854 15.078 1.00 91.06 90 SER A CA 1
ATOM 728 C C . SER A 1 90 ? -14.271 2.683 16.271 1.00 91.06 90 SER A C 1
ATOM 730 O O . SER A 1 90 ? -14.524 1.836 17.126 1.00 91.06 90 SER A O 1
ATOM 732 N N . ALA A 1 91 ? -13.236 3.517 16.372 1.00 90.62 91 ALA A N 1
ATOM 733 C CA . ALA A 1 91 ? -12.282 3.495 17.471 1.00 90.62 91 ALA A CA 1
ATOM 734 C C . ALA A 1 91 ? -12.923 3.892 18.803 1.00 90.62 91 ALA A C 1
ATOM 736 O O . ALA A 1 91 ? -12.708 3.221 19.808 1.00 90.62 91 ALA A O 1
ATOM 737 N N . TYR A 1 92 ? -13.763 4.930 18.804 1.00 90.31 92 TYR A N 1
ATOM 738 C CA . TYR A 1 92 ? -14.501 5.348 19.993 1.00 90.31 92 TYR A CA 1
ATOM 739 C C . TYR A 1 92 ? -15.531 4.298 20.430 1.00 90.31 92 TYR A C 1
ATOM 741 O O . TYR A 1 92 ? -15.693 4.036 21.619 1.00 90.31 92 TYR A O 1
ATOM 749 N N . ALA A 1 93 ? -16.199 3.654 19.469 1.00 91.06 93 ALA A N 1
ATOM 750 C CA . ALA A 1 93 ? -17.158 2.584 19.735 1.00 91.06 93 ALA A CA 1
ATOM 751 C C . ALA A 1 93 ? -16.508 1.233 20.094 1.00 91.06 93 ALA A C 1
ATOM 753 O O . ALA A 1 93 ? -17.237 0.265 20.312 1.00 91.06 93 ALA A O 1
ATOM 754 N N . LEU A 1 94 ? -15.170 1.147 20.131 1.00 90.44 94 LEU A N 1
ATOM 755 C CA . LEU A 1 94 ? -14.414 -0.098 20.307 1.00 90.44 94 LEU A CA 1
ATOM 756 C C . LEU A 1 94 ? -14.869 -1.181 19.321 1.00 90.44 94 LEU A C 1
ATOM 758 O O . LEU A 1 94 ? -15.251 -2.289 19.699 1.00 90.44 94 LEU A O 1
ATOM 762 N N . SER A 1 95 ? -14.854 -0.848 18.033 1.00 89.88 95 SER A N 1
ATOM 763 C CA . SER A 1 95 ? -15.150 -1.768 16.937 1.00 89.88 95 SER A CA 1
ATOM 764 C C . SER A 1 95 ? -13.903 -1.910 16.055 1.00 89.88 95 SER A C 1
ATOM 766 O O . SER A 1 95 ? -13.6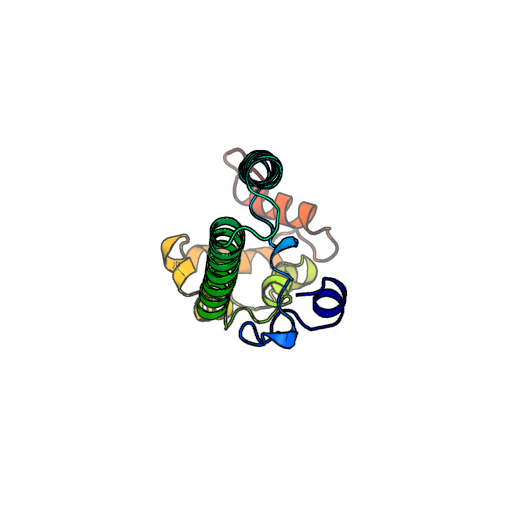75 -1.052 15.203 1.00 89.88 95 SER A O 1
ATOM 768 N N . PRO A 1 96 ? -13.071 -2.954 16.249 1.00 87.25 96 PRO A N 1
ATOM 769 C CA . PRO A 1 96 ? -13.347 -4.167 17.017 1.00 87.25 96 PRO A CA 1
ATOM 770 C C . PRO A 1 96 ? -13.174 -3.982 18.526 1.00 87.25 96 PRO A C 1
ATOM 772 O O . PRO A 1 96 ? -12.417 -3.129 18.975 1.00 87.25 96 PRO A O 1
ATOM 775 N N . VAL A 1 97 ? -13.812 -4.859 19.311 1.00 89.94 97 VAL A N 1
ATOM 776 C CA . VAL A 1 97 ? -13.694 -4.842 20.782 1.00 89.94 97 VAL A CA 1
ATOM 777 C C . VAL A 1 97 ? -12.263 -5.097 21.233 1.00 89.94 97 VAL A C 1
ATOM 779 O O . VAL A 1 97 ? -11.900 -4.667 22.306 1.00 89.94 97 VAL A O 1
ATOM 782 N N . SER A 1 98 ? -11.439 -5.779 20.442 1.00 90.62 98 SER A N 1
ATOM 7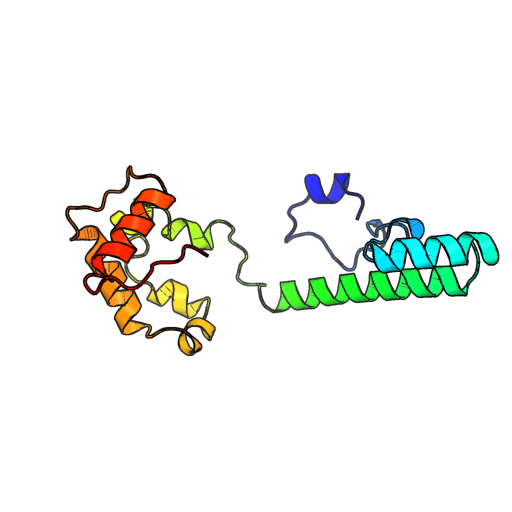83 C CA . SER A 1 98 ? -10.022 -5.998 20.737 1.00 90.62 98 SER A CA 1
ATOM 784 C C . SER A 1 98 ? -9.222 -6.025 19.441 1.00 90.62 98 SER A C 1
ATOM 786 O O . SER A 1 98 ? -9.679 -6.552 18.419 1.00 90.62 98 SER A O 1
ATOM 788 N N . LEU A 1 99 ? -7.992 -5.522 19.510 1.00 89.44 99 LEU A N 1
ATOM 789 C CA . LEU A 1 99 ? -7.007 -5.584 18.440 1.00 89.44 99 LEU A CA 1
ATOM 790 C C . LEU A 1 99 ? -6.468 -7.005 18.217 1.00 89.44 99 LEU A C 1
ATOM 792 O O . LEU A 1 99 ? -5.800 -7.251 17.216 1.00 89.44 99 LEU A O 1
ATOM 796 N N . LEU A 1 100 ? -6.822 -7.995 19.048 1.00 88.00 100 LEU A N 1
ATOM 797 C CA . LEU A 1 100 ? -6.442 -9.396 18.829 1.00 88.00 100 LEU A CA 1
ATOM 798 C C . LEU A 1 100 ? -6.837 -9.908 17.434 1.00 88.00 100 LEU A C 1
ATOM 800 O O . LEU A 1 100 ? -6.103 -10.693 16.830 1.00 88.00 100 LEU A O 1
ATOM 804 N N . GLN A 1 101 ? -7.985 -9.474 16.906 1.00 82.62 101 GLN A N 1
ATOM 805 C CA . GLN A 1 101 ? -8.415 -9.844 15.554 1.00 82.62 101 GLN A CA 1
ATOM 806 C C . GLN A 1 101 ? -7.502 -9.242 14.475 1.00 82.62 101 GLN A C 1
ATOM 808 O O . GLN A 1 101 ? -7.178 -9.928 13.508 1.00 82.62 101 GLN A O 1
ATOM 813 N N . VAL A 1 102 ? -7.033 -8.010 14.685 1.00 83.88 102 VAL A N 1
ATOM 814 C CA . VAL A 1 102 ? -6.066 -7.306 13.829 1.00 83.88 102 VAL A CA 1
ATOM 815 C C . VAL A 1 102 ? -4.717 -8.033 13.871 1.00 83.88 102 VAL A C 1
ATOM 817 O O . VAL A 1 102 ? -4.149 -8.345 12.828 1.00 83.88 102 VAL A O 1
ATOM 820 N N . TYR A 1 103 ? -4.243 -8.419 15.059 1.00 84.31 103 TYR A N 1
ATOM 821 C CA . TYR A 1 103 ? -2.969 -9.132 15.228 1.00 84.31 103 TYR A CA 1
ATOM 822 C C . TYR A 1 103 ? -2.953 -10.535 14.627 1.00 84.31 103 TYR A C 1
ATOM 824 O O . TYR A 1 103 ? -1.898 -11.024 14.230 1.00 84.31 103 TYR A O 1
ATOM 832 N N . ARG A 1 104 ? -4.106 -11.207 14.555 1.00 83.25 104 ARG A N 1
ATOM 833 C CA . ARG A 1 104 ? -4.213 -12.499 13.860 1.00 83.25 104 ARG A CA 1
ATOM 834 C C . ARG A 1 104 ? -4.0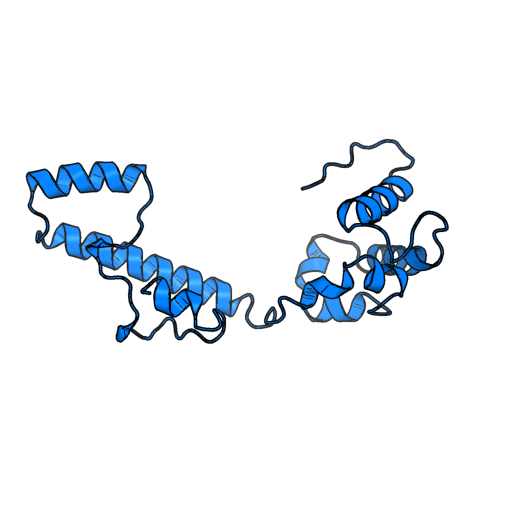39 -12.357 12.351 1.00 83.25 104 ARG A C 1
ATOM 836 O O . ARG A 1 104 ? -3.532 -13.286 11.736 1.00 83.25 104 ARG A O 1
ATOM 843 N N . GLN A 1 105 ? -4.453 -11.224 11.785 1.00 79.00 105 GLN A N 1
ATOM 844 C CA . GLN A 1 105 ? -4.315 -10.928 10.356 1.00 79.00 105 GLN A CA 1
ATOM 845 C C . GLN A 1 105 ? -2.939 -10.337 10.021 1.00 79.00 105 GLN A C 1
ATOM 847 O O . GLN A 1 105 ? -2.431 -10.556 8.929 1.00 79.00 105 GLN A O 1
ATOM 852 N N . LEU A 1 106 ? -2.308 -9.637 10.969 1.00 81.81 106 LEU A N 1
ATOM 853 C CA . LEU A 1 106 ? -0.983 -9.032 10.815 1.00 81.81 106 LEU A CA 1
ATOM 854 C C . LEU A 1 106 ? -0.023 -9.504 11.924 1.00 81.81 106 LEU A C 1
ATOM 856 O O . LEU A 1 106 ? 0.335 -8.722 12.813 1.00 81.81 106 LEU A O 1
ATOM 860 N N . PRO A 1 107 ? 0.409 -10.779 11.910 1.00 81.88 107 PRO A N 1
ATOM 861 C CA . PRO A 1 107 ? 1.266 -11.340 12.954 1.00 81.88 107 PRO A CA 1
ATOM 862 C C . PRO A 1 107 ? 2.615 -10.621 13.099 1.00 81.88 107 PRO A C 1
ATOM 864 O O . PRO A 1 107 ? 3.161 -10.594 14.200 1.00 81.88 107 PRO A O 1
ATOM 867 N N . GLN A 1 108 ? 3.115 -9.998 12.028 1.00 82.00 108 GLN A N 1
ATOM 868 C CA . GLN A 1 108 ? 4.346 -9.202 12.003 1.00 82.00 108 GLN A CA 1
ATOM 869 C C . GLN A 1 108 ? 4.308 -7.965 12.914 1.00 82.00 108 GLN A C 1
ATOM 871 O O . GLN A 1 108 ? 5.352 -7.416 13.248 1.00 82.00 108 GLN A O 1
ATOM 876 N N . LEU A 1 109 ? 3.126 -7.521 13.365 1.00 80.75 109 LEU A N 1
ATOM 877 C CA . LEU A 1 109 ? 3.024 -6.403 14.310 1.00 80.75 109 LEU A CA 1
ATOM 878 C C . LEU A 1 109 ? 3.679 -6.709 15.665 1.00 80.75 109 LEU A C 1
ATOM 880 O O . LEU A 1 109 ? 4.093 -5.787 16.361 1.00 80.75 109 LEU A O 1
ATOM 884 N N . LYS A 1 110 ? 3.839 -7.995 16.004 1.00 84.50 110 LYS A N 1
ATOM 885 C CA . LYS A 1 110 ? 4.558 -8.450 17.205 1.00 84.50 110 LYS A CA 1
ATOM 886 C C . LYS A 1 110 ? 6.017 -8.006 17.246 1.00 84.50 110 LYS A C 1
ATOM 888 O O . LYS A 1 110 ? 6.580 -7.915 18.329 1.00 84.50 110 LYS A O 1
ATOM 893 N N . ASP A 1 111 ? 6.615 -7.744 16.087 1.00 86.38 111 ASP A N 1
ATOM 894 C CA . ASP A 1 111 ? 8.025 -7.366 15.987 1.00 86.38 111 ASP A CA 1
ATOM 895 C C . ASP A 1 111 ? 8.241 -5.860 16.218 1.00 86.38 111 ASP A C 1
ATOM 897 O O . ASP A 1 111 ? 9.374 -5.421 16.407 1.00 86.38 111 ASP A O 1
ATOM 901 N N . VAL A 1 112 ? 7.167 -5.061 16.187 1.00 84.06 112 VAL A N 1
ATOM 902 C CA . VAL A 1 112 ? 7.226 -3.588 16.219 1.00 84.06 112 VAL A CA 1
ATOM 903 C C . VAL A 1 112 ? 6.395 -2.951 17.335 1.00 84.06 112 VAL A C 1
ATOM 905 O O . VAL A 1 112 ? 6.523 -1.749 17.556 1.00 84.06 112 VAL A O 1
ATOM 908 N N . ALA A 1 113 ? 5.550 -3.715 18.034 1.00 82.12 113 ALA A N 1
ATOM 909 C CA . ALA A 1 113 ? 4.696 -3.211 19.108 1.00 82.12 113 ALA A CA 1
ATOM 910 C C . ALA A 1 113 ? 4.436 -4.265 20.198 1.00 82.12 113 ALA A C 1
ATOM 912 O O . ALA A 1 113 ? 4.301 -5.456 19.907 1.00 82.12 113 ALA A O 1
ATOM 913 N N . ASP A 1 114 ? 4.286 -3.814 21.449 1.00 88.81 114 ASP A N 1
ATOM 914 C CA . ASP A 1 114 ? 3.710 -4.635 22.516 1.00 88.81 114 ASP A CA 1
ATOM 915 C C . ASP A 1 114 ? 2.195 -4.747 22.296 1.00 88.81 114 ASP A C 1
ATOM 917 O O . ASP A 1 114 ? 1.441 -3.777 22.407 1.00 88.81 114 ASP A O 1
ATOM 921 N N . LEU A 1 115 ? 1.749 -5.954 21.942 1.00 87.62 115 LEU A N 1
ATOM 922 C CA . LEU A 1 115 ? 0.353 -6.215 21.601 1.00 87.62 115 LEU A CA 1
ATOM 923 C C . LEU A 1 115 ? -0.600 -6.015 22.784 1.00 87.62 115 LEU A C 1
ATOM 925 O O . LEU A 1 115 ? -1.755 -5.650 22.579 1.00 87.62 115 LEU A O 1
ATOM 929 N N . GLN A 1 116 ? -0.150 -6.298 24.007 1.00 88.19 116 GLN A N 1
ATOM 930 C CA . GLN A 1 116 ? -0.994 -6.171 25.189 1.00 88.19 116 GLN A CA 1
ATOM 931 C C . GLN A 1 116 ? -1.133 -4.705 25.587 1.00 88.19 116 GLN A C 1
ATOM 933 O O . GLN A 1 116 ? -2.226 -4.272 25.947 1.00 88.19 116 GLN A O 1
ATOM 938 N N . GLU A 1 117 ? -0.042 -3.942 25.507 1.00 89.38 117 GLU A N 1
ATOM 939 C CA . GLU A 1 117 ? -0.064 -2.499 25.742 1.00 89.38 117 GLU A CA 1
ATOM 940 C C . GLU A 1 117 ? -0.976 -1.793 24.731 1.00 89.38 117 GLU A C 1
ATOM 942 O O . GLU A 1 117 ? -1.871 -1.048 25.125 1.00 89.38 117 GLU A O 1
ATOM 947 N N . ALA A 1 118 ? -0.835 -2.107 23.441 1.00 88.25 118 ALA A N 1
ATOM 948 C CA . ALA A 1 118 ? -1.662 -1.518 22.393 1.00 88.25 118 ALA A CA 1
ATOM 949 C C . ALA A 1 118 ? -3.155 -1.894 22.511 1.00 88.25 118 ALA A C 1
ATOM 951 O O . ALA A 1 118 ? -4.016 -1.044 22.284 1.00 88.25 118 ALA A O 1
ATOM 952 N N . ASP A 1 119 ? -3.492 -3.130 22.901 1.00 90.12 119 ASP A N 1
ATOM 953 C CA . ASP A 1 119 ? -4.889 -3.517 23.157 1.00 90.12 119 ASP A CA 1
ATOM 954 C C . ASP A 1 119 ? -5.461 -2.820 24.404 1.00 90.12 119 ASP A C 1
ATOM 956 O O . ASP A 1 119 ? -6.613 -2.387 24.394 1.00 90.12 119 ASP A O 1
ATOM 960 N N . ASN A 1 120 ? -4.655 -2.633 25.456 1.00 88.38 120 ASN A N 1
ATOM 961 C CA . ASN A 1 120 ? -5.063 -1.868 26.635 1.00 88.38 120 ASN A CA 1
ATOM 962 C C . ASN A 1 120 ? -5.338 -0.400 26.281 1.00 88.38 120 ASN A C 1
ATOM 964 O O . ASN A 1 120 ? -6.356 0.139 26.714 1.00 88.38 120 ASN A O 1
ATOM 968 N N . GLU A 1 121 ? -4.461 0.233 25.493 1.00 87.62 121 GLU A N 1
ATOM 969 C CA . GLU A 1 121 ? -4.642 1.603 24.991 1.00 87.62 121 GLU A CA 1
ATOM 970 C C . GLU A 1 121 ? -5.922 1.731 24.172 1.00 87.62 121 GLU A C 1
ATOM 972 O O . GLU A 1 121 ? -6.714 2.646 24.396 1.00 87.62 121 GLU A O 1
ATOM 977 N N . TRP A 1 122 ? -6.168 0.762 23.291 1.00 90.62 122 TRP A N 1
ATOM 978 C CA . TRP A 1 122 ? -7.391 0.692 22.509 1.00 90.62 122 TRP A CA 1
ATOM 979 C C . TRP A 1 122 ? -8.644 0.723 23.393 1.00 90.62 122 TRP A C 1
ATOM 981 O O . TRP A 1 122 ? -9.536 1.530 23.144 1.00 90.62 122 TRP A O 1
ATOM 991 N N . GLN A 1 123 ? -8.686 -0.060 24.482 1.00 89.38 123 GLN A N 1
ATOM 992 C CA . GLN A 1 123 ? -9.814 -0.036 25.430 1.00 89.38 123 GLN A CA 1
ATOM 993 C C . GLN A 1 123 ? -10.021 1.329 26.101 1.00 89.38 123 GLN A C 1
ATOM 995 O O . GLN A 1 123 ? -11.149 1.672 26.458 1.00 89.38 123 GLN A O 1
ATOM 1000 N N . GLN A 1 124 ? -8.955 2.112 26.303 1.00 87.62 124 GLN A N 1
ATOM 1001 C CA . GLN A 1 124 ? -9.056 3.405 26.988 1.00 87.62 124 GLN A CA 1
ATOM 1002 C C . GLN A 1 124 ? -9.746 4.476 26.141 1.00 87.62 124 GLN A C 1
ATOM 1004 O O . GLN A 1 124 ? -10.218 5.471 26.690 1.00 87.62 124 GLN A O 1
ATOM 1009 N N . HIS A 1 125 ? -9.855 4.284 24.825 1.00 87.88 125 HIS A N 1
ATOM 1010 C CA . HIS A 1 125 ? -10.461 5.269 23.932 1.00 87.88 125 HIS A CA 1
ATOM 1011 C C . HIS A 1 125 ? -11.909 5.605 24.316 1.00 87.88 125 HIS A C 1
ATOM 1013 O O . HIS A 1 125 ? -12.259 6.781 24.394 1.00 87.88 125 HIS A O 1
ATOM 1019 N N . ALA A 1 126 ? -12.727 4.597 24.636 1.00 81.12 126 ALA A N 1
ATOM 1020 C CA . ALA A 1 126 ? -14.118 4.797 25.058 1.00 81.12 126 ALA A CA 1
ATOM 1021 C C . ALA A 1 126 ? -14.251 5.484 26.429 1.00 81.12 126 ALA A C 1
ATOM 1023 O O . ALA A 1 126 ? -15.309 6.020 26.757 1.00 81.12 126 ALA A O 1
ATOM 1024 N N . LEU A 1 127 ? -13.190 5.456 27.241 1.00 83.00 127 LEU A N 1
ATOM 1025 C CA . LEU A 1 127 ? -13.148 6.066 28.571 1.00 83.00 127 LEU A CA 1
ATOM 1026 C C . LEU A 1 127 ? -12.537 7.474 28.552 1.00 83.00 127 LEU A C 1
ATOM 1028 O O . LEU A 1 127 ? -12.617 8.185 29.554 1.00 83.00 127 LEU A O 1
ATOM 1032 N N . CYS A 1 128 ? -11.934 7.891 27.435 1.00 85.12 128 CYS A N 1
ATOM 1033 C CA . CYS A 1 128 ? -11.307 9.197 27.315 1.00 85.12 128 CYS A CA 1
ATOM 1034 C C . CYS A 1 128 ? -12.373 10.283 27.074 1.00 85.12 128 CYS A C 1
ATOM 1036 O O . CYS A 1 128 ? -13.015 10.284 26.023 1.00 85.12 128 CYS A O 1
ATOM 1038 N N . PRO A 1 129 ? -12.545 11.258 27.987 1.00 86.44 129 PRO A N 1
ATOM 1039 C CA . PRO A 1 129 ? -13.567 12.298 27.845 1.00 86.44 129 PRO A CA 1
ATOM 1040 C C . PRO A 1 129 ? -13.275 13.279 26.699 1.00 86.44 129 PRO A C 1
ATOM 1042 O O . PRO A 1 129 ? -14.174 13.987 26.252 1.00 86.44 129 PRO A O 1
ATOM 1045 N N . ASN A 1 130 ? -12.022 13.329 26.237 1.00 89.19 130 ASN A N 1
ATOM 1046 C CA . ASN A 1 130 ? -11.565 14.222 25.173 1.00 89.19 130 ASN A CA 1
ATOM 1047 C C . ASN A 1 130 ? -11.702 13.600 23.773 1.00 89.19 130 ASN A C 1
ATOM 1049 O O . ASN A 1 130 ? -11.467 14.288 22.780 1.00 89.19 130 ASN A O 1
ATOM 1053 N N . LEU A 1 131 ? -12.068 12.317 23.688 1.00 90.62 131 LEU A N 1
ATOM 1054 C CA . LEU A 1 131 ? -12.301 11.607 22.435 1.00 90.62 131 LEU A CA 1
ATOM 1055 C C . LEU A 1 131 ? -13.801 11.445 22.195 1.00 90.62 131 LEU A C 1
ATOM 1057 O O . LEU A 1 131 ? -14.576 11.189 23.114 1.00 90.62 131 LEU A O 1
ATOM 1061 N N . ASN A 1 132 ? -14.213 11.578 20.938 1.00 91.50 132 ASN A N 1
ATOM 1062 C CA . ASN A 1 132 ? -15.554 11.220 20.498 1.00 91.50 132 ASN A CA 1
ATOM 1063 C C . ASN A 1 132 ? -15.540 10.784 19.027 1.00 91.50 132 ASN A C 1
ATOM 1065 O O . ASN A 1 132 ? -14.618 11.105 18.276 1.00 91.50 132 ASN A O 1
ATOM 1069 N N . GLY A 1 133 ? -16.576 10.054 18.614 1.00 88.81 133 GLY A N 1
ATOM 1070 C CA . GLY A 1 133 ? -16.667 9.500 17.263 1.00 88.81 133 GLY A CA 1
ATOM 1071 C C . GLY A 1 133 ? -16.920 10.518 16.145 1.00 88.81 133 GLY A C 1
ATOM 1072 O O . GLY A 1 133 ? -16.745 10.173 14.982 1.00 88.81 133 GLY A O 1
ATOM 1073 N N . GLU A 1 134 ? -17.320 11.752 16.460 1.00 92.44 134 GLU A N 1
ATOM 1074 C CA . GLU A 1 134 ? -17.656 12.790 15.469 1.00 92.44 134 GLU A CA 1
ATOM 1075 C C . GLU A 1 134 ? -16.438 13.620 15.032 1.00 92.44 134 GLU A C 1
ATOM 1077 O O . GLU A 1 134 ? -16.522 14.393 14.077 1.00 92.44 134 GLU A O 1
ATOM 1082 N N . MET A 1 135 ? -15.300 13.460 15.714 1.00 93.06 135 MET A N 1
ATOM 1083 C CA . MET A 1 135 ? -14.051 14.143 15.379 1.00 93.06 135 MET A CA 1
ATOM 1084 C C . MET A 1 135 ? -13.568 13.766 13.977 1.00 93.06 135 MET A C 1
ATOM 1086 O O . MET A 1 135 ? -13.797 12.655 13.492 1.00 93.06 135 MET A O 1
ATOM 1090 N N . SER A 1 136 ? -12.816 14.662 13.332 1.00 93.38 136 SER A N 1
ATOM 1091 C CA . SER A 1 136 ? -12.076 14.266 12.135 1.00 93.38 136 SER A CA 1
ATOM 1092 C C . SER A 1 136 ? -10.980 13.255 12.488 1.00 93.38 136 SER A C 1
ATOM 1094 O O . SER A 1 136 ? -10.488 13.200 13.618 1.00 93.38 136 SER A O 1
ATOM 1096 N N . PHE A 1 137 ? -10.554 12.469 11.495 1.00 89.50 137 PHE A N 1
ATOM 1097 C CA . PHE A 1 137 ? -9.501 11.466 11.674 1.00 89.50 137 PHE A CA 1
ATOM 1098 C C . PHE A 1 137 ? -8.234 12.066 12.308 1.00 89.50 137 PHE A C 1
ATOM 1100 O O . PHE A 1 137 ? -7.709 11.532 13.282 1.00 89.50 137 PHE A O 1
ATOM 1107 N N . LEU A 1 138 ? -7.770 13.208 11.792 1.00 91.12 138 LEU A N 1
ATOM 1108 C CA . LEU A 1 138 ? -6.551 13.853 12.276 1.00 91.12 138 LEU A CA 1
ATOM 1109 C C . LEU A 1 138 ? -6.701 14.379 13.711 1.00 91.12 138 LEU A C 1
ATOM 1111 O O . LEU A 1 138 ? -5.781 14.224 14.514 1.00 91.12 138 LEU A O 1
ATOM 1115 N N . GLU A 1 139 ? -7.839 14.989 14.047 1.00 91.69 139 GLU A N 1
ATOM 1116 C CA . GLU A 1 139 ? -8.087 15.525 15.390 1.00 91.69 139 GLU A CA 1
ATOM 1117 C C . GLU A 1 139 ? -8.139 14.412 16.436 1.00 91.69 139 GLU A C 1
ATOM 1119 O O . GLU A 1 139 ? -7.477 14.522 17.468 1.00 91.69 139 GLU A O 1
ATOM 1124 N N . TYR A 1 140 ? -8.870 13.332 16.146 1.00 93.31 140 TYR A N 1
ATOM 1125 C CA . TYR A 1 140 ? -9.024 12.193 17.049 1.00 93.31 140 TYR A CA 1
ATOM 1126 C C . TYR A 1 140 ? -7.667 11.597 17.429 1.00 93.31 140 TYR A C 1
ATOM 1128 O O . TYR A 1 140 ? -7.311 11.531 18.605 1.00 93.31 140 TYR A O 1
ATOM 1136 N N . TRP A 1 141 ? -6.868 11.228 16.425 1.00 90.94 141 TRP A N 1
ATOM 1137 C CA . TRP A 1 141 ? -5.567 10.607 16.655 1.00 90.94 141 TRP A CA 1
ATOM 1138 C C . TRP A 1 141 ? -4.561 11.584 17.265 1.00 90.94 141 TRP A C 1
ATOM 1140 O O . TRP A 1 141 ? -3.763 11.187 18.107 1.00 90.94 141 TRP A O 1
ATOM 1150 N N . THR A 1 142 ? -4.645 12.880 16.950 1.00 89.31 142 THR A N 1
ATOM 1151 C CA . THR A 1 142 ? -3.827 13.899 17.626 1.00 89.31 142 THR A CA 1
ATOM 1152 C C . THR A 1 142 ? -4.120 13.961 19.126 1.00 89.31 142 THR A C 1
ATOM 1154 O O . THR A 1 142 ? -3.184 14.077 19.915 1.00 89.31 142 THR A O 1
ATOM 1157 N N . VAL A 1 143 ? -5.390 13.901 19.537 1.00 88.44 143 VAL A N 1
ATOM 1158 C CA . VAL A 1 143 ? -5.763 13.883 20.961 1.00 88.44 143 VAL A CA 1
ATOM 1159 C C . VAL A 1 143 ? -5.331 12.571 21.609 1.00 88.44 143 VAL A C 1
ATOM 1161 O O . VAL A 1 143 ? -4.637 12.616 22.621 1.00 88.44 143 VAL A O 1
ATOM 1164 N N . ALA A 1 144 ? -5.632 11.424 20.992 1.00 87.69 144 ALA A N 1
ATOM 1165 C CA . ALA A 1 144 ? -5.244 10.110 21.508 1.00 87.69 144 ALA A CA 1
ATOM 1166 C C . ALA A 1 144 ? -3.723 10.004 21.739 1.00 87.69 144 ALA A C 1
ATOM 1168 O O . ALA A 1 144 ? -3.278 9.5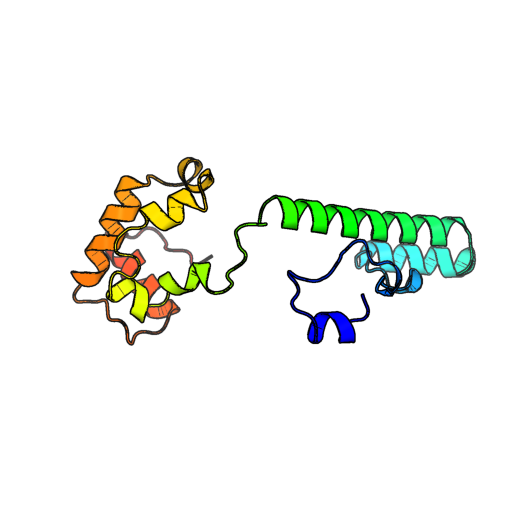93 22.810 1.00 87.69 144 ALA A O 1
ATOM 1169 N N . PHE A 1 145 ? -2.906 10.469 20.786 1.00 85.12 145 PHE A N 1
ATOM 1170 C CA . PHE A 1 145 ? -1.449 10.473 20.939 1.00 85.12 145 PHE A CA 1
ATOM 1171 C C . PHE A 1 145 ? -0.947 11.495 21.969 1.00 85.12 145 PHE A C 1
ATOM 1173 O O . PHE A 1 145 ? 0.058 11.245 22.633 1.00 85.12 145 PHE A O 1
ATOM 1180 N N . LYS A 1 146 ? -1.623 12.639 22.142 1.00 82.38 146 LYS A N 1
ATOM 1181 C CA . LYS A 1 146 ? -1.270 13.631 23.176 1.00 82.38 146 LYS A CA 1
ATOM 1182 C C . LYS A 1 146 ? -1.534 13.125 24.587 1.00 82.38 146 LYS A C 1
ATOM 1184 O O . LYS A 1 146 ? -0.706 13.365 25.460 1.00 82.38 146 LYS A O 1
ATOM 1189 N N . GLU A 1 147 ? -2.639 12.416 24.796 1.00 74.94 147 GLU A N 1
ATOM 1190 C CA . GLU A 1 147 ? -2.955 11.795 26.088 1.00 74.94 147 GLU A CA 1
ATOM 1191 C C . GLU A 1 147 ? -1.916 10.730 26.475 1.00 74.94 147 GLU A C 1
ATOM 1193 O O . GLU A 1 147 ? -1.618 10.562 27.655 1.00 74.94 147 GLU A O 1
ATOM 1198 N N . LYS A 1 148 ? -1.291 10.075 25.487 1.00 69.81 148 LYS A N 1
ATOM 1199 C CA . LYS A 1 148 ? -0.149 9.170 25.689 1.00 69.81 148 LYS A CA 1
ATOM 1200 C C . LYS A 1 148 ? 1.158 9.921 25.991 1.00 69.81 148 LYS A C 1
ATOM 1202 O O . LYS A 1 148 ? 1.901 9.542 26.892 1.00 69.81 148 LYS A O 1
ATOM 1207 N N . ASN 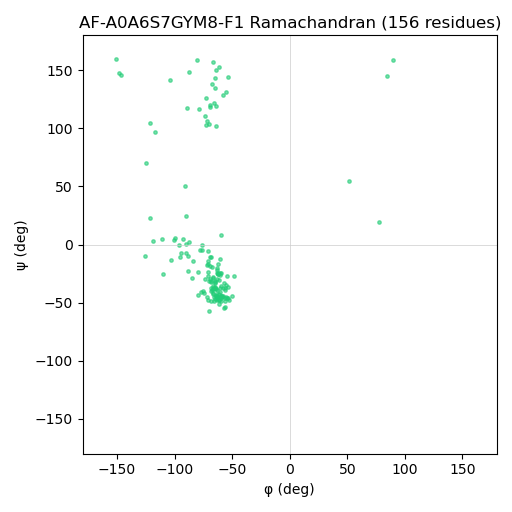A 1 149 ? 1.421 11.029 25.294 1.00 65.88 149 ASN A N 1
ATOM 1208 C CA . ASN A 1 149 ? 2.643 11.834 25.434 1.00 65.88 149 ASN A CA 1
ATOM 1209 C C . ASN A 1 149 ? 2.530 12.969 26.472 1.00 65.88 149 ASN A C 1
ATOM 1211 O O . ASN A 1 149 ? 2.943 14.103 26.211 1.00 65.88 149 ASN A O 1
ATOM 1215 N N . GLN A 1 150 ? 2.070 12.680 27.695 1.00 56.00 150 GLN A N 1
ATOM 1216 C CA . GLN A 1 150 ? 2.064 13.672 28.791 1.00 56.00 150 GLN A CA 1
ATOM 1217 C C . GLN A 1 150 ? 3.474 14.186 29.169 1.00 56.00 150 GLN A C 1
ATOM 1219 O O . GLN A 1 150 ? 3.604 15.197 29.857 1.00 56.00 150 GLN A O 1
ATOM 1224 N N . VAL A 1 151 ? 4.535 13.534 28.676 1.00 50.81 151 VAL A N 1
ATOM 1225 C CA . VAL A 1 151 ? 5.951 13.901 28.876 1.00 50.81 151 VAL A CA 1
ATOM 1226 C C . VAL A 1 151 ? 6.481 14.863 27.789 1.00 50.81 151 VAL A C 1
ATOM 1228 O O . VAL A 1 151 ? 7.623 15.308 27.850 1.00 50.81 151 VAL A O 1
ATOM 1231 N N . GLY A 1 152 ? 5.657 15.264 26.811 1.00 46.09 152 GLY A N 1
ATOM 1232 C CA . GLY A 1 152 ? 6.020 16.310 25.845 1.00 46.09 152 GLY A CA 1
ATOM 1233 C C . GLY A 1 152 ? 6.965 15.865 24.722 1.00 46.09 152 GLY A C 1
ATOM 1234 O O . GLY A 1 152 ? 7.587 16.708 24.072 1.00 46.09 152 GLY A O 1
ATOM 1235 N N . GLU A 1 153 ? 7.070 14.562 24.457 1.00 50.97 153 GLU A N 1
ATOM 1236 C CA . GLU A 1 153 ? 7.794 14.067 23.286 1.00 50.97 153 GLU A CA 1
ATOM 1237 C C . GLU A 1 153 ? 7.072 14.459 21.991 1.00 50.97 153 GLU A C 1
ATOM 1239 O O . GLU A 1 153 ? 5.841 14.426 21.885 1.00 50.97 153 GLU A O 1
ATOM 1244 N N . LYS A 1 154 ? 7.860 14.875 20.996 1.00 45.69 154 LYS A N 1
ATOM 1245 C CA . LYS A 1 154 ? 7.376 15.427 19.730 1.00 45.69 154 LYS A CA 1
ATOM 1246 C C . LYS A 1 154 ? 6.602 14.346 18.968 1.00 45.69 154 LYS A C 1
ATOM 1248 O O . LYS A 1 154 ? 7.205 13.475 18.350 1.00 45.69 154 LYS A O 1
ATOM 1253 N N . ILE A 1 155 ? 5.272 14.418 19.002 1.00 52.72 155 ILE A N 1
ATOM 1254 C CA . ILE A 1 155 ? 4.399 13.568 18.186 1.00 52.72 155 ILE A CA 1
ATOM 1255 C C . ILE A 1 155 ? 4.570 14.030 16.741 1.00 52.72 155 ILE A C 1
ATOM 1257 O O . ILE A 1 155 ? 4.096 15.102 16.361 1.00 52.72 155 ILE A O 1
ATOM 1261 N N . ILE A 1 156 ? 5.312 13.262 15.952 1.00 46.12 156 ILE A N 1
ATOM 1262 C CA . ILE A 1 156 ? 5.410 13.476 14.511 1.00 46.12 156 ILE A CA 1
ATOM 1263 C C . ILE A 1 156 ? 4.280 12.656 13.883 1.00 46.12 156 ILE A C 1
ATOM 1265 O O . ILE A 1 156 ? 4.296 11.434 14.033 1.00 46.12 156 ILE A O 1
ATOM 1269 N N . PRO A 1 157 ? 3.303 13.273 13.199 1.00 43.47 157 PRO A N 1
ATOM 1270 C CA . PRO A 1 157 ? 2.448 12.515 12.304 1.00 43.47 157 PRO A CA 1
ATOM 1271 C C . PRO A 1 157 ? 3.318 12.078 11.119 1.00 43.47 157 PRO A C 1
ATOM 1273 O O . PRO A 1 157 ? 3.934 12.923 10.465 1.00 43.47 157 PRO A O 1
ATOM 1276 N N . ILE A 1 158 ? 3.432 10.767 10.907 1.00 37.91 158 ILE A N 1
ATOM 1277 C CA . ILE A 1 158 ? 3.961 10.202 9.658 1.00 37.91 158 ILE A CA 1
ATOM 1278 C C . ILE A 1 158 ? 2.864 10.310 8.601 1.00 37.91 158 ILE A C 1
ATOM 1280 O O . ILE A 1 158 ? 1.704 9.986 8.946 1.00 37.91 158 ILE A O 1
#

Radius of gyration: 23.32 Å; Cα contacts (8 Å, |Δi|>4): 104; chains: 1; bounding box: 39×29×62 Å

Sequence (158 aa):
MKVSFIRQADPWLIDINDQEHYVPLNHVYVGPCATDTMQTIKDDLGVDHPGIQLFFTHCRNFQIEAVKQILSRFNDCDKPDFLSFLTPVSAYALSPVSLLQVYRQLPQLKDVADLQEADNEWQQHALCPNLNGEMSFLEYWTVAFKEKNQVGEKIIPI

pLDDT: mean 82.72, std 11.92, range [37.91, 93.88]

Foldseek 3Di:
DPPVCCVVDDVLPDDLPPPVPADPLVPQDDDDVVVVVLVVVCVVQNPPRVVSSVVSVVSSVVVSVVVVVVCVVCVLVPDPCLCVCLQLQNLLVCVVVFCVVVCVSVVVVVVVDDRVVVRVLSNCSVVDPCGHRVDGSVSRVVVSVVVVPVVPPDDDDD